Protein AF-A0A062WXY5-F1 (afdb_monomer_lite)

Sequence (127 aa):
MATTDPATLPSTSTWYLATTLPHPDLPTAAASAFPPAAHSEIDRLYGPHGWVEQDYKQITHELGWADVQVRSATAIARHPALVNCAFSLCWHDTPEHPPPHPAAARVRSRPAHCRPGRPASAGSAPA

pLDDT: mean 75.89, std 17.08, range [38.81, 94.62]

Secondary structure (DSSP, 8-state):
---S-GGGS-TTT------SSPPTTSGGGGG-SS----HHHHHHHHTTHHHHHHHHHHHHHHTTTTT----SHHHHHHHHHHHHHHHHHHHHT-PPPPP-PSP------PPP--PPPPPP--PPPP-

Structure (mmCIF, N/CA/C/O backbone):
data_AF-A0A062WXY5-F1
#
_entry.id   AF-A0A062WXY5-F1
#
loop_
_atom_site.group_PDB
_atom_site.id
_atom_site.type_symbol
_atom_site.label_atom_id
_atom_site.label_alt_id
_atom_site.label_comp_id
_atom_site.label_asym_id
_atom_site.label_entity_id
_atom_site.label_seq_id
_atom_site.pdbx_PDB_ins_code
_atom_site.Cartn_x
_atom_site.Cartn_y
_atom_site.Cartn_z
_atom_site.occupancy
_atom_site.B_iso_or_equiv
_atom_site.auth_seq_id
_atom_site.auth_comp_id
_atom_site.auth_asym_id
_atom_site.auth_atom_id
_atom_site.pdbx_PDB_model_num
ATOM 1 N N . MET A 1 1 ? -1.397 1.080 -16.253 1.00 70.81 1 MET A N 1
ATOM 2 C CA . MET A 1 1 ? -0.207 0.470 -16.871 1.00 70.81 1 MET A CA 1
ATOM 3 C C . MET A 1 1 ? 0.886 1.514 -16.836 1.00 70.81 1 MET A C 1
ATOM 5 O O . MET A 1 1 ? 0.626 2.623 -17.297 1.00 70.81 1 MET A O 1
ATOM 9 N N . ALA A 1 2 ? 2.038 1.203 -16.252 1.00 81.31 2 ALA A N 1
ATOM 10 C CA . ALA A 1 2 ? 3.197 2.085 -16.288 1.00 81.31 2 ALA A CA 1
ATOM 11 C C . ALA A 1 2 ? 3.994 1.900 -17.585 1.00 81.31 2 ALA A C 1
ATOM 13 O O . ALA A 1 2 ? 3.990 0.838 -18.207 1.00 81.31 2 ALA A O 1
ATOM 14 N N . THR A 1 3 ? 4.691 2.955 -17.993 1.00 82.81 3 THR A N 1
ATOM 15 C CA . THR A 1 3 ? 5.600 2.964 -19.143 1.00 82.81 3 THR A CA 1
ATOM 16 C C . THR A 1 3 ? 6.767 3.902 -18.853 1.00 82.81 3 THR A C 1
ATOM 18 O O . THR A 1 3 ? 6.609 4.881 -18.122 1.00 82.81 3 THR A O 1
ATOM 21 N N . THR A 1 4 ? 7.933 3.610 -19.427 1.00 82.44 4 THR A N 1
ATOM 22 C CA . THR A 1 4 ? 9.098 4.508 -19.439 1.00 82.44 4 THR A CA 1
ATOM 23 C C . THR A 1 4 ? 9.062 5.556 -20.535 1.00 82.44 4 THR A C 1
ATOM 25 O O . THR A 1 4 ? 9.884 6.466 -20.501 1.00 82.44 4 THR A O 1
ATOM 28 N N . ASP A 1 5 ? 8.144 5.442 -21.495 1.00 84.75 5 ASP A N 1
ATOM 29 C CA . ASP A 1 5 ? 7.940 6.447 -22.536 1.00 84.75 5 ASP A CA 1
ATOM 30 C C . ASP A 1 5 ? 6.722 7.323 -22.200 1.00 84.75 5 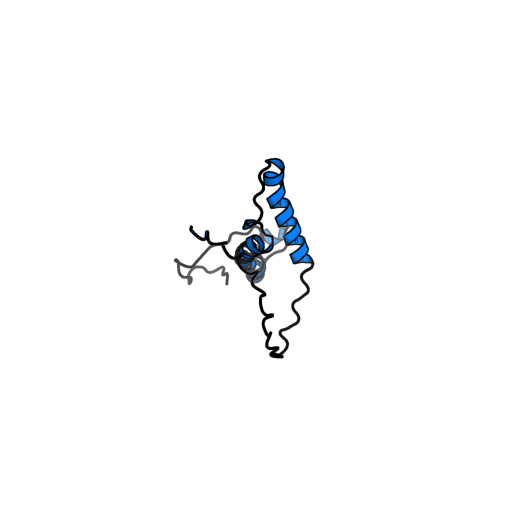ASP A C 1
ATOM 32 O O . ASP A 1 5 ? 5.584 6.938 -22.491 1.00 84.75 5 ASP A O 1
ATOM 36 N N . PRO A 1 6 ? 6.923 8.495 -21.569 1.00 81.38 6 PRO A N 1
ATOM 37 C CA . PRO A 1 6 ? 5.831 9.391 -21.218 1.00 81.38 6 PRO A CA 1
ATOM 38 C C . PRO A 1 6 ? 5.354 10.252 -22.397 1.00 81.38 6 PRO A C 1
ATOM 40 O O . PRO A 1 6 ? 4.343 10.936 -22.255 1.00 81.38 6 PRO A O 1
ATOM 43 N N . ALA A 1 7 ? 6.048 10.263 -23.546 1.00 88.81 7 ALA A N 1
ATOM 44 C CA . ALA A 1 7 ? 5.805 11.242 -24.612 1.00 88.81 7 ALA A CA 1
ATOM 45 C C . ALA A 1 7 ? 4.419 11.108 -25.265 1.00 88.81 7 ALA A C 1
ATOM 47 O O . ALA A 1 7 ? 3.904 12.062 -25.846 1.00 88.81 7 ALA A O 1
ATOM 48 N N . THR A 1 8 ? 3.812 9.928 -25.158 1.00 85.56 8 THR A N 1
ATOM 49 C CA . THR A 1 8 ? 2.509 9.604 -25.750 1.00 85.56 8 THR A CA 1
ATOM 50 C C . THR A 1 8 ? 1.351 9.674 -24.750 1.00 85.56 8 THR A C 1
ATOM 52 O O . THR A 1 8 ? 0.199 9.461 -25.135 1.00 85.56 8 THR A O 1
ATOM 55 N N . LEU A 1 9 ? 1.621 9.976 -23.474 1.00 88.81 9 LEU A N 1
ATOM 56 C CA . LEU A 1 9 ? 0.611 9.914 -22.421 1.00 88.81 9 LEU A CA 1
ATOM 57 C C . LEU A 1 9 ? -0.151 11.242 -22.231 1.00 88.81 9 LEU A C 1
ATOM 59 O O . LEU A 1 9 ? 0.435 12.322 -22.346 1.00 88.81 9 LEU A O 1
ATOM 63 N N . PRO A 1 10 ? -1.453 11.204 -21.879 1.00 91.19 10 PRO A N 1
ATOM 64 C CA . PRO A 1 10 ? -2.220 12.413 -21.588 1.00 91.19 10 PRO A CA 1
ATOM 65 C C . PRO A 1 10 ? -1.715 13.107 -20.319 1.00 91.19 10 PRO A C 1
ATOM 67 O O . PRO A 1 10 ? -1.687 12.510 -19.242 1.00 91.19 10 PRO A O 1
ATOM 70 N N . SER A 1 11 ? -1.385 14.395 -20.408 1.00 87.38 11 SER A N 1
ATOM 71 C CA . SER A 1 11 ? -0.807 15.152 -19.287 1.00 87.38 11 SER A CA 1
ATOM 72 C C . SER A 1 11 ? -1.699 15.211 -18.040 1.00 87.38 11 SER A C 1
ATOM 74 O O . SER A 1 11 ? -1.187 15.266 -16.927 1.00 87.38 11 SER A O 1
ATOM 76 N N . THR A 1 12 ? -3.024 15.167 -18.199 1.00 91.38 12 THR A N 1
ATOM 77 C CA . THR A 1 12 ? -4.000 15.295 -17.101 1.00 91.38 12 THR A CA 1
ATOM 78 C C . THR A 1 12 ? -4.279 13.997 -16.349 1.00 91.38 12 THR A C 1
ATOM 80 O O . THR A 1 12 ? -4.852 14.037 -15.262 1.00 91.38 12 THR A O 1
ATOM 83 N N . SER A 1 13 ? -3.889 12.847 -16.900 1.00 88.56 13 SER A N 1
ATOM 84 C CA . SER A 1 13 ? -4.099 11.530 -16.287 1.00 88.56 13 SER A CA 1
ATOM 85 C C . SER A 1 13 ? -2.799 10.747 -16.105 1.00 88.56 13 SER A C 1
ATOM 87 O O . SER A 1 13 ? -2.842 9.549 -15.835 1.00 88.56 13 SER A O 1
ATOM 89 N N . THR A 1 14 ? -1.649 11.407 -16.263 1.00 90.62 14 THR A N 1
ATOM 90 C CA . THR A 1 14 ? -0.325 10.797 -16.098 1.00 90.62 14 THR A CA 1
ATOM 91 C C . THR A 1 14 ? 0.244 11.132 -14.732 1.00 90.62 14 THR A C 1
ATOM 93 O O . THR A 1 14 ? 0.294 12.292 -14.332 1.00 90.62 14 THR A O 1
ATOM 96 N N . TRP A 1 15 ? 0.693 10.096 -14.032 1.00 87.81 15 TRP A N 1
ATOM 97 C CA . TRP A 1 15 ? 1.337 10.193 -12.731 1.00 87.81 15 TRP A CA 1
ATOM 98 C C . TRP A 1 15 ? 2.690 9.496 -12.831 1.00 87.81 15 TRP A C 1
ATOM 100 O O . TRP A 1 15 ? 2.807 8.456 -13.479 1.00 87.81 15 TRP A O 1
ATOM 110 N N . TYR A 1 16 ? 3.713 10.079 -12.212 1.00 89.88 16 TYR A N 1
ATOM 111 C CA . TYR A 1 16 ? 5.064 9.527 -12.218 1.00 89.88 16 TYR A CA 1
ATOM 112 C C . TYR A 1 16 ? 5.320 8.762 -10.924 1.00 89.88 16 TYR A C 1
ATOM 114 O O . TYR A 1 16 ? 4.961 9.224 -9.841 1.00 89.88 16 TYR A O 1
ATOM 122 N N . LEU A 1 17 ? 5.979 7.612 -11.040 1.00 89.56 17 LEU A N 1
ATOM 123 C CA . LEU A 1 17 ? 6.418 6.801 -9.912 1.00 89.56 17 LEU A CA 1
ATOM 124 C C . LEU A 1 17 ? 7.947 6.763 -9.891 1.00 89.56 17 LEU A C 1
ATOM 126 O O . LEU A 1 17 ? 8.576 6.435 -10.895 1.00 89.56 17 LEU A O 1
ATOM 130 N N . ALA A 1 18 ? 8.536 7.079 -8.741 1.00 90.94 18 ALA A N 1
ATOM 131 C CA . ALA A 1 18 ? 9.964 6.919 -8.496 1.00 90.94 18 ALA A CA 1
ATOM 132 C C . ALA A 1 18 ? 10.200 5.676 -7.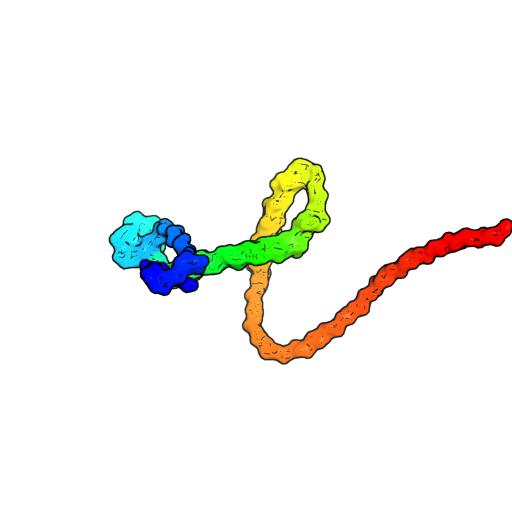630 1.00 90.94 18 ALA A C 1
ATOM 134 O O . ALA A 1 18 ? 9.450 5.421 -6.688 1.00 90.94 18 ALA A O 1
ATOM 135 N N . THR A 1 19 ? 11.247 4.912 -7.934 1.00 89.75 19 THR A N 1
ATOM 136 C CA . THR A 1 19 ? 11.607 3.694 -7.199 1.00 89.75 19 THR A CA 1
ATOM 137 C C . THR A 1 19 ? 13.117 3.607 -7.005 1.00 89.75 19 THR A C 1
ATOM 139 O O . THR A 1 19 ? 13.886 4.099 -7.829 1.00 89.75 19 THR A O 1
ATOM 142 N N . THR A 1 20 ? 13.542 2.989 -5.903 1.00 91.88 20 THR A N 1
ATOM 143 C CA . THR A 1 20 ? 14.948 2.653 -5.631 1.00 91.88 20 THR A CA 1
ATOM 144 C C . THR A 1 20 ? 15.348 1.297 -6.214 1.00 91.88 20 THR A C 1
ATOM 146 O O . THR A 1 20 ? 16.526 0.945 -6.177 1.00 91.88 20 THR A O 1
ATOM 149 N N . LEU A 1 21 ? 14.389 0.532 -6.748 1.00 92.50 21 LEU A N 1
ATOM 150 C CA . LEU A 1 21 ? 14.663 -0.737 -7.414 1.00 92.50 21 LEU A CA 1
ATOM 151 C C . LEU A 1 21 ? 15.391 -0.472 -8.739 1.00 92.50 21 LEU A C 1
ATOM 153 O O . LEU A 1 21 ? 14.937 0.368 -9.522 1.00 92.50 21 LEU A O 1
ATOM 157 N N . PRO A 1 22 ? 16.515 -1.154 -9.012 1.00 93.06 22 PRO A N 1
ATOM 158 C CA . PRO A 1 22 ? 17.274 -0.886 -10.219 1.00 93.06 22 PRO A CA 1
ATOM 159 C C . PRO A 1 22 ? 16.556 -1.458 -11.443 1.00 93.06 22 PRO A C 1
ATOM 161 O O . PRO A 1 22 ? 15.977 -2.544 -11.400 1.00 93.06 22 PRO A O 1
ATOM 164 N N . HIS A 1 23 ? 16.641 -0.745 -12.562 1.00 89.50 23 HIS A N 1
ATOM 165 C CA . HIS A 1 23 ? 16.169 -1.262 -13.841 1.00 89.50 23 HIS A CA 1
ATOM 166 C C . HIS A 1 23 ? 17.120 -2.371 -14.341 1.00 89.50 23 HIS A C 1
ATOM 168 O O . HIS A 1 23 ? 18.337 -2.189 -14.240 1.00 89.50 23 HIS A O 1
ATOM 174 N N . PRO A 1 24 ? 16.613 -3.491 -14.897 1.00 90.44 24 PRO A N 1
ATOM 175 C CA . PRO A 1 24 ? 17.432 -4.639 -15.314 1.00 90.44 24 PRO A CA 1
ATOM 176 C C . PRO A 1 24 ? 18.530 -4.288 -16.322 1.00 90.44 24 PRO A C 1
ATOM 178 O O . PRO A 1 24 ? 19.622 -4.842 -16.250 1.00 90.44 24 PRO A O 1
ATOM 181 N N . ASP A 1 25 ? 18.267 -3.326 -17.205 1.00 89.94 25 ASP A N 1
ATOM 182 C CA . ASP A 1 25 ? 19.213 -2.929 -18.256 1.00 89.94 25 ASP A CA 1
ATOM 183 C C . ASP A 1 25 ? 20.229 -1.861 -17.812 1.00 89.94 25 ASP A C 1
ATOM 185 O O . ASP A 1 25 ? 21.073 -1.441 -18.604 1.00 89.94 25 ASP A O 1
ATOM 189 N N . LEU A 1 26 ? 20.155 -1.377 -16.566 1.00 87.62 26 LEU A N 1
ATOM 190 C CA . LEU A 1 26 ? 21.058 -0.334 -16.081 1.00 87.62 26 LEU A CA 1
ATOM 191 C C . LEU A 1 26 ? 22.262 -0.922 -15.334 1.00 87.62 26 LEU A C 1
ATOM 193 O O . LEU A 1 26 ? 22.089 -1.795 -14.484 1.00 87.62 26 LEU A O 1
ATOM 197 N N . PRO A 1 27 ? 23.480 -0.375 -15.530 1.00 86.69 27 PRO A N 1
ATOM 198 C CA . PRO A 1 27 ? 24.680 -0.826 -14.816 1.00 86.69 27 PRO A CA 1
ATOM 199 C C . PRO A 1 27 ? 24.549 -0.778 -13.287 1.00 86.69 27 PRO A C 1
ATOM 201 O O . PRO A 1 27 ? 25.153 -1.581 -12.578 1.00 86.69 27 PRO A O 1
ATOM 204 N N . THR A 1 28 ? 23.727 0.141 -12.772 1.00 83.69 28 THR A N 1
ATOM 205 C CA . THR A 1 28 ? 23.433 0.298 -11.341 1.00 83.69 28 THR A CA 1
ATOM 206 C C . THR A 1 28 ? 22.820 -0.961 -10.717 1.00 83.69 28 THR A C 1
ATOM 208 O O . THR A 1 28 ? 22.960 -1.161 -9.513 1.00 83.69 28 THR A O 1
ATOM 211 N N . ALA A 1 29 ? 22.209 -1.846 -11.514 1.00 88.38 29 ALA A N 1
ATOM 212 C CA . ALA A 1 29 ? 21.686 -3.130 -11.055 1.00 88.38 29 ALA A CA 1
ATOM 213 C C . ALA A 1 29 ? 22.747 -3.994 -10.359 1.00 88.38 29 ALA A C 1
ATOM 215 O O . ALA A 1 29 ? 22.465 -4.577 -9.316 1.00 88.38 29 ALA A O 1
ATOM 216 N N . ALA A 1 30 ? 23.978 -4.021 -10.878 1.00 85.38 30 ALA A N 1
ATOM 217 C CA . ALA A 1 30 ? 25.062 -4.826 -10.315 1.00 85.38 30 ALA A CA 1
ATOM 218 C C . ALA A 1 30 ? 25.570 -4.312 -8.954 1.00 85.38 30 ALA A C 1
ATOM 220 O O . ALA A 1 30 ? 26.189 -5.063 -8.206 1.00 85.38 30 ALA A O 1
ATOM 221 N N . ALA A 1 31 ? 25.319 -3.039 -8.635 1.00 88.44 31 ALA A N 1
ATOM 222 C CA . ALA A 1 31 ? 25.738 -2.401 -7.386 1.00 88.44 31 ALA A CA 1
ATOM 223 C C . ALA A 1 31 ? 24.609 -2.312 -6.340 1.00 88.44 31 ALA A C 1
ATOM 225 O O . ALA A 1 31 ? 24.823 -1.804 -5.240 1.00 88.44 31 ALA A O 1
ATOM 226 N N . SER A 1 32 ? 23.400 -2.763 -6.680 1.00 89.50 32 SER A N 1
ATOM 227 C CA . SER A 1 32 ? 22.216 -2.654 -5.830 1.00 89.50 32 SER A CA 1
ATOM 228 C C . SER A 1 32 ? 22.124 -3.794 -4.815 1.00 89.50 32 SER A C 1
ATOM 230 O O . SER A 1 32 ? 22.408 -4.947 -5.127 1.00 89.50 32 SER A O 1
ATOM 232 N N . ALA A 1 33 ? 21.636 -3.484 -3.610 1.00 91.94 33 ALA A N 1
ATOM 233 C CA . ALA A 1 33 ? 21.252 -4.488 -2.614 1.00 91.94 33 ALA A CA 1
ATOM 234 C C . ALA A 1 33 ? 19.897 -5.161 -2.921 1.00 91.94 33 ALA A C 1
ATOM 236 O O . ALA A 1 33 ? 19.564 -6.182 -2.324 1.00 91.94 33 ALA A O 1
ATOM 237 N N . PHE A 1 34 ? 19.108 -4.582 -3.832 1.00 90.50 34 PHE A N 1
ATOM 238 C CA . PHE A 1 34 ? 17.796 -5.080 -4.242 1.00 90.50 34 PHE A CA 1
ATOM 239 C C . PHE A 1 34 ? 17.840 -5.719 -5.632 1.00 90.50 34 PHE A C 1
ATOM 241 O O . PHE A 1 34 ? 18.582 -5.225 -6.492 1.00 90.50 34 PHE A O 1
ATOM 248 N N . PRO A 1 35 ? 17.021 -6.761 -5.878 1.00 91.38 35 PRO A N 1
ATOM 249 C CA . PRO A 1 35 ? 16.923 -7.382 -7.191 1.00 91.38 35 PRO A CA 1
ATOM 250 C C . PRO A 1 35 ? 16.418 -6.378 -8.243 1.00 91.38 35 PRO A C 1
ATOM 252 O O . PRO A 1 35 ? 15.610 -5.503 -7.912 1.00 91.38 35 PRO A O 1
ATOM 255 N N . PRO A 1 36 ? 16.855 -6.500 -9.510 1.00 93.50 36 PRO A N 1
ATOM 256 C CA . PRO A 1 36 ? 16.335 -5.665 -10.583 1.00 93.50 36 PRO A CA 1
ATOM 257 C C . PRO A 1 36 ? 14.849 -5.880 -10.832 1.00 93.50 36 PRO A C 1
ATOM 259 O O . PRO A 1 36 ? 14.360 -7.008 -10.788 1.00 93.50 36 PRO A O 1
ATOM 262 N N . ALA A 1 37 ? 14.144 -4.792 -11.133 1.00 93.31 37 ALA A N 1
ATOM 263 C CA . ALA A 1 37 ? 12.709 -4.794 -11.368 1.00 93.31 37 ALA A CA 1
ATOM 264 C C . ALA A 1 37 ? 12.390 -4.192 -12.739 1.00 93.31 37 ALA A C 1
ATOM 266 O O . ALA A 1 37 ? 12.672 -3.025 -13.013 1.00 93.31 37 ALA A O 1
ATOM 267 N N . ALA A 1 38 ? 11.792 -5.005 -13.610 1.00 90.88 38 ALA A N 1
ATOM 268 C CA . ALA A 1 38 ? 11.212 -4.526 -14.858 1.00 90.88 38 ALA A CA 1
ATOM 269 C C . ALA A 1 38 ? 9.905 -3.759 -14.588 1.00 90.88 38 ALA A C 1
ATOM 271 O O . ALA A 1 38 ? 9.293 -3.905 -13.530 1.00 90.88 38 ALA A O 1
ATOM 272 N N . HIS A 1 39 ? 9.424 -3.001 -15.575 1.00 87.94 39 HIS A N 1
ATOM 273 C CA . HIS A 1 39 ? 8.170 -2.241 -15.478 1.00 87.94 39 HIS A CA 1
ATOM 274 C C . HIS A 1 39 ? 6.973 -3.073 -15.016 1.00 87.94 39 HIS A C 1
ATOM 276 O O . HIS A 1 39 ? 6.202 -2.610 -14.184 1.00 87.94 39 HIS A O 1
ATOM 282 N N . SER A 1 40 ? 6.837 -4.308 -15.506 1.00 90.81 40 SER A N 1
ATOM 283 C CA . SER A 1 40 ? 5.757 -5.212 -15.097 1.00 90.81 40 SER A CA 1
ATOM 284 C C . SER A 1 40 ? 5.812 -5.574 -13.612 1.00 90.81 40 SER A C 1
ATOM 286 O O . SER A 1 40 ? 4.769 -5.725 -12.982 1.00 90.81 40 SER A O 1
ATOM 288 N N . GLU A 1 41 ? 7.012 -5.691 -13.042 1.00 92.38 41 GLU A N 1
ATOM 289 C CA . GLU A 1 41 ? 7.186 -5.958 -11.615 1.00 92.38 41 GLU A CA 1
ATOM 290 C C . GLU A 1 41 ? 6.884 -4.705 -10.790 1.00 92.38 41 GLU A C 1
ATOM 292 O O . GLU A 1 41 ? 6.202 -4.790 -9.775 1.00 92.38 41 GLU A O 1
ATOM 297 N N . ILE A 1 42 ? 7.291 -3.522 -11.258 1.00 92.12 42 ILE A N 1
ATOM 298 C CA . ILE A 1 42 ? 6.902 -2.255 -10.624 1.00 92.12 42 ILE A CA 1
ATOM 299 C C . ILE A 1 42 ? 5.376 -2.076 -10.641 1.00 92.12 42 ILE A C 1
ATOM 301 O O . ILE A 1 42 ? 4.795 -1.731 -9.613 1.00 92.12 42 ILE A O 1
ATOM 305 N N . ASP A 1 43 ? 4.716 -2.378 -11.763 1.00 90.56 43 ASP A N 1
ATOM 306 C CA . ASP A 1 43 ? 3.253 -2.361 -11.886 1.00 90.56 43 ASP A CA 1
ATOM 307 C C . ASP A 1 43 ? 2.590 -3.348 -10.921 1.00 90.56 43 ASP A C 1
ATOM 309 O O . ASP A 1 43 ? 1.591 -3.017 -10.281 1.00 90.56 43 ASP A O 1
ATOM 313 N N . ARG A 1 44 ? 3.155 -4.549 -10.769 1.00 91.62 44 ARG A N 1
ATOM 314 C CA . ARG A 1 44 ? 2.667 -5.550 -9.816 1.00 91.62 44 ARG A CA 1
ATOM 315 C C . ARG A 1 44 ? 2.816 -5.085 -8.366 1.00 91.62 44 ARG A C 1
ATOM 317 O O . ARG A 1 44 ? 1.909 -5.312 -7.571 1.00 91.62 44 ARG A O 1
ATOM 324 N N . LEU A 1 45 ? 3.944 -4.467 -8.021 1.00 91.88 45 LEU A N 1
ATOM 325 C CA . LEU A 1 45 ? 4.241 -4.019 -6.659 1.00 91.88 45 LEU A CA 1
ATOM 326 C C . LEU A 1 45 ? 3.432 -2.779 -6.267 1.00 91.88 45 LEU A C 1
ATOM 328 O O . LEU A 1 45 ? 2.945 -2.697 -5.142 1.00 91.88 45 LEU A O 1
ATOM 332 N N . TYR A 1 46 ? 3.278 -1.817 -7.179 1.00 90.88 46 TYR A N 1
ATOM 333 C CA . TYR A 1 46 ? 2.585 -0.558 -6.902 1.00 90.88 46 TYR A CA 1
ATOM 334 C C . TYR A 1 46 ? 1.079 -0.616 -7.186 1.00 90.88 46 TYR A C 1
ATOM 336 O O . TYR A 1 46 ? 0.303 0.085 -6.538 1.00 90.88 46 TYR A O 1
ATOM 344 N N . GLY A 1 47 ? 0.636 -1.465 -8.116 1.00 87.94 47 GLY A N 1
ATOM 345 C CA . GLY A 1 47 ? -0.772 -1.603 -8.507 1.00 87.94 47 GLY A CA 1
ATOM 346 C C . GLY A 1 47 ? -1.758 -1.789 -7.342 1.00 87.94 47 GLY A C 1
ATOM 347 O O . GLY A 1 47 ? -2.825 -1.171 -7.363 1.00 87.94 47 GLY A O 1
ATOM 348 N N . PRO A 1 48 ? -1.423 -2.560 -6.290 1.00 88.62 48 PRO A N 1
ATOM 349 C CA . PRO A 1 48 ? -2.271 -2.706 -5.110 1.00 88.62 48 PRO A CA 1
ATOM 350 C C . PRO A 1 48 ? -2.474 -1.434 -4.272 1.00 88.62 48 PRO A C 1
ATOM 352 O O . PRO A 1 48 ? -3.349 -1.431 -3.414 1.00 88.62 48 PRO A O 1
ATOM 355 N N . HIS A 1 49 ? -1.730 -0.344 -4.492 1.00 85.12 49 HIS A N 1
ATOM 356 C CA . HIS A 1 49 ? -1.806 0.862 -3.653 1.00 85.12 49 HIS A CA 1
ATOM 357 C C . HIS A 1 49 ? -3.232 1.429 -3.527 1.00 85.12 49 HIS A C 1
ATOM 359 O O . HIS A 1 49 ? -3.647 1.826 -2.441 1.00 85.12 49 HIS A O 1
ATOM 365 N N . GLY A 1 50 ? -4.014 1.423 -4.613 1.00 82.94 50 GLY A N 1
ATOM 366 C CA . GLY A 1 50 ? -5.415 1.862 -4.567 1.00 82.94 50 GLY A CA 1
ATOM 367 C C . GLY A 1 50 ? -6.331 0.913 -3.783 1.00 82.94 50 GLY A C 1
ATOM 368 O O . GLY A 1 50 ? -7.291 1.358 -3.157 1.00 82.94 50 GLY A O 1
ATOM 369 N N . TRP A 1 51 ? -6.016 -0.385 -3.775 1.00 84.12 51 TRP A N 1
ATOM 370 C CA . TRP A 1 51 ? -6.767 -1.385 -3.016 1.00 84.12 51 TRP A CA 1
ATOM 371 C C . TRP A 1 51 ? -6.554 -1.231 -1.515 1.00 84.12 51 TRP A C 1
ATOM 373 O O . TRP A 1 51 ? -7.520 -1.328 -0.774 1.00 84.12 51 TRP A O 1
ATOM 383 N N . VAL A 1 52 ? -5.352 -0.849 -1.072 1.00 81.81 52 VAL A N 1
ATOM 384 C CA . VAL A 1 52 ? -5.084 -0.559 0.349 1.00 81.81 52 VAL A CA 1
ATOM 385 C C . VAL A 1 52 ? -6.028 0.519 0.894 1.00 81.81 52 VAL A C 1
ATOM 387 O O . VAL A 1 52 ? -6.538 0.400 2.008 1.00 81.81 52 VAL A O 1
ATOM 390 N N . GLU A 1 53 ? -6.305 1.565 0.111 1.00 82.06 53 GLU A N 1
ATOM 391 C CA . GLU A 1 53 ? -7.250 2.6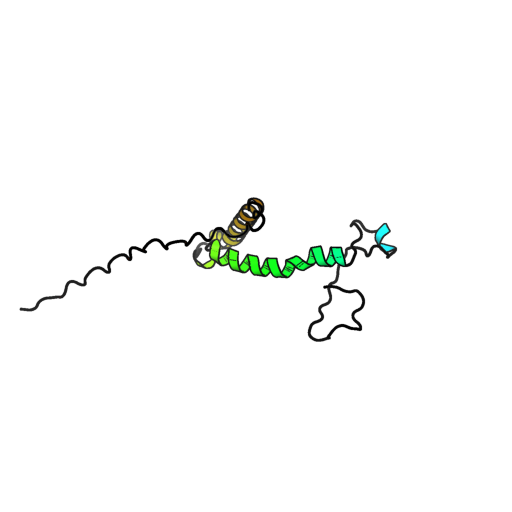12 0.514 1.00 82.06 53 GLU A CA 1
ATOM 392 C C . GLU A 1 53 ? -8.696 2.095 0.565 1.00 82.06 53 GLU A C 1
ATOM 394 O O . GLU A 1 53 ? -9.467 2.457 1.459 1.00 82.06 53 GLU A O 1
ATOM 399 N N . GLN A 1 54 ? -9.074 1.250 -0.394 1.00 82.00 54 GLN A N 1
ATOM 400 C CA . GLN A 1 54 ? -10.403 0.652 -0.446 1.00 82.00 54 GLN A CA 1
ATOM 401 C C . GLN A 1 54 ? -10.634 -0.308 0.726 1.00 82.00 54 GLN A C 1
ATOM 403 O O . GLN A 1 54 ? -11.674 -0.229 1.385 1.00 82.00 54 GLN A O 1
ATOM 408 N N . ASP A 1 55 ? -9.651 -1.151 1.021 1.00 77.88 55 ASP A N 1
ATOM 409 C CA . ASP A 1 55 ? -9.681 -2.090 2.133 1.00 77.88 55 ASP A CA 1
ATOM 410 C C . ASP A 1 55 ? -9.797 -1.315 3.447 1.00 77.88 55 ASP A C 1
ATOM 412 O O . ASP A 1 55 ? -10.692 -1.592 4.246 1.00 77.88 55 ASP A O 1
ATOM 416 N N . TYR A 1 56 ? -8.997 -0.252 3.633 1.00 75.88 56 TYR A N 1
ATOM 417 C CA . TYR A 1 56 ? -9.067 0.606 4.822 1.00 75.88 56 TYR A CA 1
ATOM 418 C C . TYR A 1 56 ? -10.488 1.107 5.104 1.00 75.88 56 TYR A C 1
ATOM 420 O O . TYR A 1 56 ? -10.928 1.059 6.255 1.00 75.88 56 TYR A O 1
ATOM 428 N N . LYS A 1 57 ? -11.224 1.537 4.069 1.00 78.44 57 LYS A N 1
ATOM 429 C CA . LYS A 1 57 ? -12.616 2.009 4.188 1.00 78.44 57 LYS A CA 1
ATOM 430 C C . LYS A 1 57 ? -13.572 0.902 4.626 1.00 78.44 57 LYS A C 1
ATOM 432 O O . LYS A 1 57 ? -14.448 1.148 5.449 1.00 78.44 57 LYS A O 1
ATOM 437 N N . GLN A 1 58 ? -13.427 -0.309 4.095 1.00 76.44 58 GLN A N 1
ATOM 438 C CA . GLN A 1 58 ? -14.281 -1.432 4.496 1.00 76.44 58 GLN A CA 1
ATOM 439 C C . GLN A 1 58 ? -14.000 -1.849 5.942 1.00 76.44 58 GLN A C 1
ATOM 441 O O . GLN A 1 58 ? -14.919 -1.946 6.753 1.00 76.44 58 GLN A O 1
ATOM 446 N N . ILE A 1 59 ? -12.723 -1.978 6.297 1.00 72.81 59 ILE A N 1
ATOM 447 C CA . ILE A 1 59 ? -12.266 -2.396 7.626 1.00 72.81 59 ILE A CA 1
ATOM 448 C C . ILE A 1 59 ? -12.699 -1.411 8.709 1.00 72.81 59 ILE A C 1
ATOM 450 O O . ILE A 1 59 ? -13.090 -1.825 9.800 1.00 72.81 59 ILE A O 1
ATOM 454 N N . THR A 1 60 ? -12.645 -0.103 8.432 1.00 70.75 60 THR A N 1
ATOM 455 C CA . THR A 1 60 ? -13.076 0.912 9.409 1.00 70.75 60 THR A CA 1
ATOM 456 C C . THR A 1 60 ? -14.540 0.732 9.804 1.00 70.75 60 THR A C 1
ATOM 458 O O . THR A 1 60 ? -14.889 0.954 10.966 1.00 70.75 60 THR A O 1
ATOM 461 N N . HIS A 1 61 ? -15.388 0.300 8.871 1.00 73.94 61 HIS A N 1
ATOM 462 C CA . HIS A 1 61 ? -16.785 -0.004 9.154 1.00 73.94 61 HIS A CA 1
ATOM 463 C C . HIS A 1 61 ? -16.969 -1.392 9.784 1.00 73.94 61 HIS A C 1
ATOM 465 O O . HIS A 1 61 ? -17.715 -1.519 10.748 1.00 73.94 61 HIS A O 1
ATOM 471 N N . GLU A 1 62 ? -16.281 -2.424 9.295 1.00 75.81 62 GLU A N 1
ATOM 472 C CA . GLU A 1 62 ? -16.489 -3.807 9.754 1.00 75.81 62 GLU A CA 1
ATOM 473 C C . GLU A 1 62 ? -15.894 -4.105 11.137 1.00 75.81 62 GLU A C 1
ATOM 475 O O . GLU A 1 62 ? -16.487 -4.857 11.910 1.00 75.81 62 GLU A O 1
ATOM 480 N N . LEU A 1 63 ? -14.762 -3.490 11.494 1.00 71.06 63 LEU A N 1
ATOM 481 C CA . LEU A 1 63 ? -14.150 -3.642 12.821 1.00 71.06 63 LEU A CA 1
ATOM 482 C C . LEU A 1 63 ? -14.770 -2.718 13.879 1.00 71.06 63 LEU A C 1
ATOM 484 O O . LEU A 1 63 ? -14.268 -2.640 15.001 1.00 71.06 63 LEU A O 1
ATOM 488 N N . GLY A 1 64 ? -15.848 -2.004 13.539 1.00 69.44 64 GLY A N 1
ATOM 489 C CA . GLY A 1 64 ? -16.550 -1.124 14.466 1.00 69.44 64 GLY A CA 1
ATOM 490 C C . GLY A 1 64 ? -15.710 0.068 14.926 1.00 69.44 64 GLY A C 1
ATOM 491 O O . GLY A 1 64 ? -15.995 0.634 15.980 1.00 69.44 64 GLY A O 1
ATOM 492 N N . TRP A 1 65 ? -14.688 0.479 14.155 1.00 73.94 65 TRP A N 1
ATOM 493 C CA . TRP A 1 65 ? -13.882 1.668 14.474 1.00 73.94 65 TRP A CA 1
ATOM 494 C C . TRP A 1 65 ? -14.800 2.886 14.632 1.00 73.94 65 TRP A C 1
ATOM 496 O O . TRP A 1 65 ? -14.684 3.636 15.599 1.00 73.94 65 TRP A O 1
ATOM 506 N N . ALA A 1 66 ? -15.758 3.055 13.720 1.00 73.38 66 ALA A N 1
ATOM 507 C CA . ALA A 1 66 ? -16.743 4.133 13.792 1.00 73.38 66 ALA A CA 1
ATOM 508 C C . ALA A 1 66 ? -17.785 3.951 14.919 1.00 73.38 66 ALA A C 1
ATOM 510 O O . ALA A 1 66 ? -18.349 4.941 15.390 1.00 73.38 66 ALA A O 1
ATOM 511 N N . ASP A 1 67 ? -18.020 2.715 15.367 1.00 74.50 67 ASP A N 1
ATOM 512 C CA . ASP A 1 67 ? -19.084 2.365 16.315 1.00 74.50 67 ASP A CA 1
ATOM 513 C C . ASP A 1 67 ? -18.616 2.392 17.781 1.00 74.50 67 ASP A C 1
ATOM 515 O O . ASP A 1 67 ? -19.418 2.607 18.694 1.00 74.50 67 ASP A O 1
ATOM 519 N N . VAL A 1 68 ? -17.312 2.219 18.033 1.00 72.06 68 VAL A N 1
ATOM 520 C CA . VAL A 1 68 ? -16.724 2.203 19.379 1.00 72.06 68 VAL A CA 1
ATOM 521 C C . VAL A 1 68 ? -16.056 3.539 19.696 1.00 72.06 68 VAL A C 1
ATOM 523 O O . VAL A 1 68 ? -14.924 3.824 19.309 1.00 72.06 68 VAL A O 1
ATOM 526 N N . GLN A 1 69 ? -16.727 4.364 20.499 1.00 80.38 69 GLN A N 1
ATOM 527 C CA . GLN A 1 69 ? -16.134 5.608 20.992 1.00 80.38 69 GLN A CA 1
ATOM 528 C C . GLN A 1 69 ? -15.285 5.374 22.246 1.00 80.38 69 GLN A C 1
ATOM 530 O O . GLN A 1 69 ? -15.780 5.398 23.374 1.00 80.38 69 GLN A O 1
ATOM 535 N N . VAL A 1 70 ? -13.977 5.203 22.057 1.00 84.25 70 VAL A N 1
ATOM 536 C CA . VAL A 1 70 ? -13.002 5.170 23.156 1.00 84.25 70 VAL A CA 1
ATOM 537 C C . VAL A 1 70 ? -12.860 6.549 23.814 1.00 84.25 70 VAL A C 1
ATOM 539 O O . VAL A 1 70 ? -12.712 7.565 23.140 1.00 84.25 70 VAL A O 1
ATOM 542 N N . ARG A 1 71 ? -12.919 6.604 25.153 1.00 87.50 71 ARG A N 1
ATOM 543 C CA . ARG A 1 71 ? -12.899 7.871 25.919 1.00 87.50 71 ARG A CA 1
ATOM 544 C C . ARG A 1 71 ? -11.667 8.073 26.797 1.00 87.50 71 ARG A C 1
ATOM 546 O O . ARG A 1 71 ? -11.378 9.205 27.168 1.00 87.50 71 ARG A O 1
ATOM 553 N N . SER A 1 72 ? -10.935 7.012 27.132 1.00 93.06 72 SER A N 1
ATOM 554 C CA . SER A 1 72 ? -9.697 7.141 27.907 1.00 93.06 72 SER A CA 1
ATOM 555 C C . SER A 1 72 ? -8.506 7.413 26.988 1.00 93.06 72 SER A C 1
ATOM 557 O O . SER A 1 72 ? -8.424 6.855 25.894 1.00 93.06 72 SER A O 1
ATOM 559 N N . ALA A 1 73 ? -7.550 8.226 27.446 1.00 93.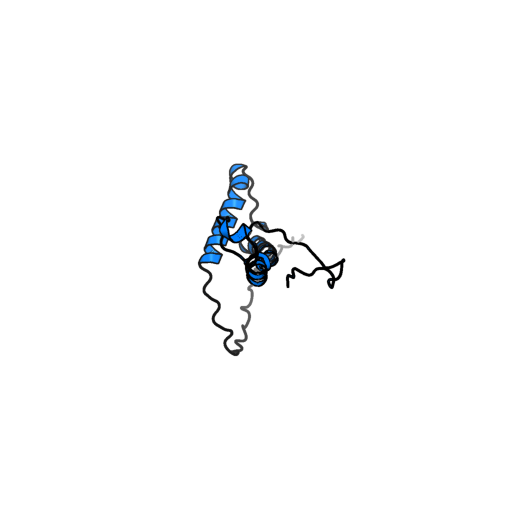19 73 ALA A N 1
ATOM 560 C CA . ALA A 1 73 ? -6.337 8.536 26.682 1.00 93.19 73 ALA A CA 1
ATOM 561 C C . ALA A 1 73 ? -5.563 7.265 26.287 1.00 93.19 73 ALA A C 1
ATOM 563 O O . ALA A 1 73 ? -5.137 7.115 25.143 1.00 93.19 73 ALA A O 1
ATOM 564 N N . THR A 1 74 ? -5.464 6.302 27.208 1.00 94.62 74 THR A N 1
ATOM 565 C CA . THR A 1 74 ? -4.836 5.001 26.950 1.00 94.62 74 THR A CA 1
ATOM 566 C C . THR A 1 74 ? -5.571 4.205 25.873 1.00 94.62 74 THR A C 1
ATOM 568 O O . THR A 1 74 ? -4.925 3.597 25.024 1.00 94.62 74 THR A O 1
ATOM 571 N N . ALA A 1 75 ? -6.908 4.192 25.886 1.00 89.88 75 ALA A N 1
ATOM 572 C CA . ALA A 1 75 ? -7.680 3.485 24.869 1.00 89.88 75 ALA A CA 1
ATOM 573 C C . ALA A 1 75 ? -7.557 4.168 23.502 1.00 89.88 75 ALA A C 1
ATOM 575 O O . ALA A 1 75 ? -7.342 3.476 22.515 1.00 89.88 75 ALA A O 1
ATOM 576 N N . ILE A 1 76 ? -7.592 5.504 23.449 1.00 88.19 76 ILE A N 1
ATOM 577 C CA . ILE A 1 76 ? -7.386 6.281 22.216 1.00 88.19 76 ILE A CA 1
ATOM 578 C C . ILE A 1 76 ? -6.023 5.964 21.590 1.00 88.19 76 ILE A C 1
ATOM 580 O O . ILE A 1 76 ? -5.948 5.710 20.392 1.00 88.19 76 ILE A O 1
ATOM 584 N N . ALA A 1 77 ? -4.958 5.907 22.393 1.00 90.94 77 ALA A N 1
ATOM 585 C CA . ALA A 1 77 ? -3.617 5.604 21.894 1.00 90.94 77 ALA A CA 1
ATOM 586 C C . ALA A 1 77 ? -3.462 4.152 21.398 1.00 90.94 77 ALA A C 1
ATOM 588 O O . ALA A 1 77 ? -2.683 3.894 20.485 1.00 90.94 77 ALA A O 1
ATOM 589 N N . ARG A 1 78 ? -4.184 3.192 21.994 1.00 91.50 78 ARG A N 1
ATOM 590 C CA . ARG A 1 78 ? -4.067 1.757 21.664 1.00 91.50 78 ARG A CA 1
ATOM 591 C C . ARG A 1 78 ? -5.005 1.299 20.553 1.00 91.50 78 ARG A C 1
ATOM 593 O O . ARG A 1 78 ? -4.678 0.351 19.845 1.00 91.50 78 ARG A O 1
ATOM 600 N N . HIS A 1 79 ? -6.163 1.938 20.421 1.00 85.31 79 HIS A N 1
ATOM 601 C CA . HIS A 1 79 ? -7.231 1.503 19.526 1.00 85.31 79 HIS A CA 1
ATOM 602 C C . HIS A 1 79 ? -6.774 1.336 18.062 1.00 85.31 79 HIS A C 1
ATOM 604 O O . HIS A 1 79 ? -7.032 0.269 17.508 1.00 85.31 79 HIS A O 1
ATOM 610 N N . PRO A 1 80 ? -6.022 2.274 17.442 1.00 83.19 80 PRO A N 1
ATOM 611 C CA . PRO A 1 80 ? -5.561 2.102 16.061 1.00 83.19 80 PRO A CA 1
ATOM 612 C C . PRO A 1 80 ? -4.653 0.879 15.870 1.00 83.19 80 PRO A C 1
ATOM 614 O O . PRO A 1 80 ? -4.759 0.180 14.867 1.00 83.19 80 PRO A O 1
ATOM 617 N N . ALA A 1 81 ? -3.784 0.587 16.845 1.00 89.25 81 ALA A N 1
ATOM 618 C CA . ALA A 1 81 ? -2.885 -0.562 16.778 1.00 89.25 81 ALA A CA 1
ATOM 619 C C . ALA A 1 81 ? -3.653 -1.889 16.872 1.00 89.25 81 ALA A C 1
ATOM 621 O O . ALA A 1 81 ? -3.398 -2.796 16.089 1.00 89.25 81 ALA A O 1
ATOM 622 N N . LEU A 1 82 ? -4.625 -1.988 17.787 1.00 88.06 82 LEU A N 1
ATOM 623 C CA . LEU A 1 82 ? -5.451 -3.192 17.940 1.00 88.06 82 LEU A CA 1
ATOM 624 C C . LEU A 1 82 ? -6.299 -3.470 16.697 1.00 88.06 82 LEU A C 1
ATOM 626 O O . LEU A 1 82 ? -6.373 -4.616 16.262 1.00 88.06 82 LEU A O 1
ATOM 630 N N . VAL A 1 83 ? -6.892 -2.429 16.109 1.00 82.88 83 VAL A N 1
ATOM 631 C CA . VAL A 1 83 ? -7.677 -2.546 14.874 1.00 82.88 83 VAL A CA 1
ATOM 632 C C . VAL A 1 83 ? -6.797 -2.990 13.704 1.00 82.88 83 VAL A C 1
ATOM 634 O O . VAL A 1 83 ? -7.159 -3.932 13.005 1.00 82.88 83 VAL A O 1
ATOM 637 N N . ASN A 1 84 ? -5.611 -2.395 13.531 1.00 83.38 84 ASN A N 1
ATOM 638 C CA . ASN A 1 84 ? -4.674 -2.819 12.487 1.00 83.38 84 ASN A CA 1
ATOM 639 C C . ASN A 1 84 ? -4.191 -4.263 12.690 1.00 83.38 84 ASN A C 1
ATOM 641 O O . ASN A 1 84 ? -4.114 -5.015 11.724 1.00 83.38 84 ASN A O 1
ATOM 645 N N . CYS A 1 85 ? -3.906 -4.680 13.929 1.00 87.81 85 CYS A N 1
ATOM 646 C CA . CYS A 1 85 ? -3.543 -6.068 14.219 1.00 87.81 85 CYS A CA 1
ATOM 647 C C . CYS A 1 85 ? -4.685 -7.038 13.896 1.00 87.81 85 CYS A C 1
ATOM 649 O O . CYS A 1 85 ? -4.446 -8.053 13.248 1.00 87.81 85 CYS A O 1
ATOM 651 N N . ALA A 1 86 ? -5.914 -6.729 14.322 1.00 85.56 86 ALA A N 1
ATOM 652 C CA . ALA A 1 86 ? -7.083 -7.547 14.010 1.00 85.56 86 ALA A CA 1
ATOM 653 C C . ALA A 1 86 ? -7.280 -7.667 12.493 1.00 85.56 86 ALA A C 1
ATOM 655 O O . ALA A 1 86 ? -7.473 -8.770 11.993 1.00 85.56 86 ALA A O 1
ATOM 656 N N . PHE A 1 87 ? -7.131 -6.562 11.758 1.00 79.75 87 PHE A N 1
ATOM 657 C CA . PHE A 1 87 ? -7.175 -6.573 10.302 1.00 79.75 87 PHE A CA 1
ATOM 658 C C . PHE A 1 87 ? -6.101 -7.473 9.682 1.00 79.75 87 PHE A C 1
ATOM 660 O O . PHE A 1 87 ? -6.440 -8.357 8.902 1.00 79.75 87 PHE A O 1
ATOM 667 N N . SER A 1 88 ? -4.824 -7.289 10.035 1.00 83.31 88 SER A N 1
ATOM 668 C CA . SER A 1 88 ? -3.735 -8.104 9.484 1.00 83.31 88 SER A CA 1
ATOM 669 C C . SER A 1 88 ? -3.939 -9.598 9.741 1.00 83.31 88 SER A C 1
ATOM 671 O O . SER A 1 88 ? -3.629 -10.406 8.870 1.00 83.31 88 SER A O 1
ATOM 673 N N . LEU A 1 89 ? -4.476 -9.963 10.909 1.00 85.06 89 LEU A N 1
ATOM 674 C CA . LEU A 1 89 ? -4.799 -11.350 11.248 1.00 85.06 89 LEU A CA 1
ATOM 675 C C . LEU A 1 89 ? -5.960 -11.883 10.402 1.00 85.06 89 LEU A C 1
ATOM 677 O O . LEU A 1 89 ? -5.828 -12.934 9.784 1.00 85.06 89 LEU A O 1
ATOM 681 N N . CYS A 1 90 ? -7.068 -11.141 10.307 1.00 78.94 90 CYS A N 1
ATOM 682 C CA . CYS A 1 90 ? -8.197 -11.525 9.458 1.00 78.94 90 CYS A CA 1
ATOM 683 C C . CYS A 1 90 ? -7.788 -11.657 7.985 1.00 78.94 90 CYS A C 1
ATOM 685 O O . CYS A 1 90 ? -8.235 -12.578 7.307 1.00 78.94 90 CYS A O 1
ATOM 687 N N . TRP A 1 91 ? -6.919 -10.769 7.500 1.00 78.25 91 TRP A N 1
ATOM 688 C CA . TRP A 1 91 ? -6.387 -10.819 6.142 1.00 78.25 91 TRP A CA 1
ATOM 689 C C . TRP A 1 91 ? -5.493 -12.042 5.915 1.00 78.25 91 TRP A C 1
ATOM 691 O O . TRP A 1 91 ? -5.658 -12.740 4.920 1.00 78.25 91 TRP A O 1
ATOM 701 N N . HIS A 1 92 ? -4.577 -12.332 6.845 1.00 82.44 92 HIS A N 1
ATOM 702 C CA . HIS A 1 92 ? -3.717 -13.518 6.780 1.00 82.44 92 HIS A CA 1
ATOM 703 C C . HIS A 1 92 ? -4.537 -14.815 6.732 1.00 82.44 92 HIS A C 1
ATOM 705 O O . HIS A 1 92 ? -4.223 -15.722 5.965 1.00 82.44 92 HIS A O 1
ATOM 711 N N . ASP A 1 93 ? -5.599 -14.886 7.533 1.00 80.44 93 ASP A N 1
ATOM 712 C CA . ASP A 1 93 ? -6.434 -16.080 7.662 1.00 80.44 93 ASP A CA 1
ATOM 713 C C . ASP A 1 93 ? -7.591 -16.121 6.653 1.00 80.44 93 ASP A C 1
ATOM 715 O O . ASP A 1 93 ? -8.431 -17.023 6.711 1.00 80.44 93 ASP A O 1
ATOM 719 N N . THR A 1 94 ? -7.663 -15.161 5.720 1.00 69.88 94 THR A N 1
ATOM 720 C CA . THR A 1 94 ? -8.703 -15.151 4.690 1.00 69.88 94 THR A CA 1
ATOM 721 C C . THR A 1 94 ? -8.515 -16.380 3.794 1.00 69.88 94 THR A C 1
ATOM 723 O O . THR A 1 94 ? -7.493 -16.484 3.112 1.00 69.88 94 THR A O 1
ATOM 726 N N . PRO A 1 95 ? -9.469 -17.333 3.775 1.00 67.94 95 PRO A N 1
ATOM 727 C CA . PRO A 1 95 ? -9.357 -18.502 2.915 1.00 67.94 95 PRO A CA 1
ATOM 728 C C . PRO A 1 95 ? -9.322 -18.046 1.456 1.00 67.94 95 PRO A C 1
ATOM 730 O O . PRO A 1 95 ? -10.077 -17.143 1.081 1.00 67.94 95 PRO A O 1
ATOM 733 N N . GLU A 1 96 ? -8.475 -18.674 0.630 1.00 67.94 96 GLU A N 1
ATOM 734 C CA . GLU A 1 96 ? -8.493 -18.420 -0.812 1.00 67.94 96 GLU A CA 1
ATOM 735 C C . GLU A 1 96 ? -9.932 -18.540 -1.315 1.00 67.94 96 GLU A C 1
ATOM 737 O O . GLU A 1 96 ? -10.623 -19.528 -1.044 1.00 67.94 96 GLU A O 1
ATOM 742 N N . HIS A 1 97 ? -10.404 -17.504 -2.011 1.00 58.25 97 HIS A N 1
ATOM 743 C CA . HIS A 1 97 ? -11.737 -17.532 -2.585 1.00 58.25 97 HIS A CA 1
ATOM 744 C C . HIS A 1 97 ? -11.768 -18.707 -3.570 1.00 58.25 97 HIS A C 1
ATOM 746 O O . HIS A 1 97 ? -10.986 -18.696 -4.527 1.00 58.25 97 HIS A O 1
ATOM 752 N N . PRO A 1 98 ? -12.619 -19.732 -3.367 1.00 57.16 98 PRO A N 1
ATOM 753 C CA . PRO A 1 98 ? -12.726 -20.801 -4.343 1.00 57.16 98 PRO A CA 1
ATOM 754 C C . PRO A 1 98 ? -13.071 -20.167 -5.698 1.00 57.16 98 PRO A C 1
ATOM 756 O O . PRO A 1 98 ? -13.842 -19.197 -5.726 1.00 57.16 98 PRO A O 1
ATOM 759 N N . PRO A 1 99 ? -12.499 -20.664 -6.815 1.00 56.50 99 PRO A N 1
ATOM 760 C CA . PRO A 1 99 ? -12.787 -20.122 -8.136 1.00 56.50 99 PRO A CA 1
ATOM 761 C C . PRO A 1 99 ? -14.306 -20.035 -8.307 1.00 56.50 99 PRO A C 1
ATOM 763 O O . PRO A 1 99 ? -15.003 -20.937 -7.827 1.00 56.50 99 PRO A O 1
ATOM 766 N N . PRO A 1 100 ? -14.836 -18.965 -8.931 1.00 59.38 100 PRO A N 1
ATOM 767 C CA . PRO A 1 100 ? -16.271 -18.747 -9.020 1.00 59.38 100 PRO A CA 1
ATOM 768 C C . PRO A 1 100 ? -16.931 -19.988 -9.621 1.00 59.38 100 PRO A C 1
ATOM 770 O O . PRO A 1 100 ? -16.822 -20.264 -10.815 1.00 59.38 100 PRO A O 1
ATOM 773 N N . HIS A 1 101 ? -17.585 -20.771 -8.765 1.00 54.81 101 HIS A N 1
ATOM 774 C CA . HIS A 1 101 ? -18.318 -21.947 -9.192 1.00 54.81 101 HIS A CA 1
ATOM 775 C C . HIS A 1 101 ? -19.487 -21.444 -10.048 1.00 54.81 101 HIS A C 1
ATOM 777 O O . HIS A 1 101 ? -20.194 -20.531 -9.601 1.00 54.81 101 HIS A O 1
ATOM 783 N N . PRO A 1 102 ? -19.729 -21.992 -11.255 1.00 52.97 102 PRO A N 1
ATOM 784 C CA . PRO A 1 102 ? -20.900 -21.615 -12.031 1.00 52.97 102 PRO A CA 1
ATOM 785 C C . PRO A 1 102 ? -22.144 -21.811 -11.157 1.00 52.97 102 PRO A C 1
ATOM 787 O O . PRO A 1 102 ? -22.299 -22.824 -10.470 1.00 52.97 102 PRO A O 1
ATOM 790 N N . ALA A 1 103 ? -22.944 -20.751 -11.108 1.00 51.38 103 ALA A N 1
ATOM 791 C CA . ALA A 1 103 ? -23.898 -20.434 -10.062 1.00 51.38 103 ALA A CA 1
ATOM 792 C C . ALA A 1 103 ? -24.860 -21.576 -9.697 1.00 51.38 103 ALA A C 1
ATOM 794 O O . ALA A 1 103 ? -25.686 -21.995 -10.503 1.00 51.38 103 ALA A O 1
ATOM 795 N N . ALA A 1 104 ? -24.872 -21.958 -8.420 1.00 44.50 104 ALA A N 1
ATOM 796 C CA . ALA A 1 104 ? -26.104 -22.410 -7.791 1.00 44.50 104 ALA A CA 1
ATOM 797 C C . ALA A 1 104 ? -26.771 -21.179 -7.174 1.00 44.50 104 ALA A C 1
ATOM 799 O O . ALA A 1 104 ? -26.377 -20.707 -6.105 1.00 44.50 104 ALA A O 1
ATOM 800 N N . ALA A 1 105 ? -27.767 -20.637 -7.873 1.00 47.91 105 ALA A N 1
ATOM 801 C CA . ALA A 1 105 ? -28.656 -19.603 -7.367 1.00 47.91 105 ALA A CA 1
ATOM 802 C C . ALA A 1 105 ? -29.395 -20.114 -6.118 1.00 47.91 105 ALA A C 1
ATOM 804 O O . ALA A 1 105 ? -30.520 -20.603 -6.187 1.00 47.91 105 ALA A O 1
ATOM 805 N N . ARG A 1 106 ? -28.772 -20.014 -4.941 1.00 49.31 106 ARG A N 1
ATOM 806 C CA . ARG A 1 106 ? -29.500 -20.108 -3.679 1.00 49.31 106 ARG A CA 1
ATOM 807 C C . ARG A 1 106 ? -30.148 -18.759 -3.440 1.00 49.31 106 ARG A C 1
ATOM 809 O O . ARG A 1 106 ? -29.508 -17.823 -2.965 1.00 49.31 106 ARG A O 1
ATOM 816 N N . VAL A 1 107 ? -31.435 -18.683 -3.769 1.00 48.25 107 VAL A N 1
ATOM 817 C CA . VAL A 1 107 ? -32.345 -17.667 -3.241 1.00 48.25 107 VAL A CA 1
ATOM 818 C C . VAL A 1 107 ? -32.173 -17.665 -1.723 1.00 48.25 107 VAL A C 1
ATOM 820 O O . VAL A 1 107 ? -32.616 -18.581 -1.031 1.00 48.25 107 VAL A O 1
ATOM 823 N N . ARG A 1 108 ? -31.466 -16.665 -1.191 1.00 48.44 108 ARG A N 1
ATOM 824 C CA . ARG A 1 108 ? -31.425 -16.422 0.248 1.00 48.44 108 ARG A CA 1
ATOM 825 C C . ARG A 1 108 ? -32.778 -15.826 0.614 1.00 48.44 108 ARG A C 1
ATOM 827 O O . ARG A 1 108 ? -32.981 -14.622 0.496 1.00 48.44 108 ARG A O 1
ATOM 834 N N . SER A 1 109 ? -33.724 -16.664 1.023 1.00 46.94 109 SER A N 1
ATOM 835 C CA . SER A 1 109 ? -34.916 -16.185 1.717 1.00 46.94 109 SER A CA 1
ATOM 836 C C . SER A 1 109 ? -34.457 -15.467 2.986 1.00 46.94 109 SER A C 1
ATOM 838 O O . SER A 1 109 ? -33.874 -16.078 3.884 1.00 46.94 109 SER A O 1
ATOM 840 N N . ARG A 1 110 ? -34.654 -14.147 3.014 1.00 40.69 110 ARG A N 1
ATOM 841 C CA . ARG A 1 110 ? -34.312 -13.272 4.138 1.00 40.69 110 ARG A CA 1
ATOM 842 C C . ARG A 1 110 ? -35.046 -13.766 5.395 1.00 40.69 110 ARG A C 1
ATOM 844 O O . ARG A 1 110 ? -36.271 -13.877 5.329 1.00 40.69 110 ARG A O 1
ATOM 851 N N . PRO A 1 111 ? -34.367 -14.039 6.525 1.00 46.66 111 PRO A N 1
ATOM 852 C CA . PRO A 1 111 ? -35.066 -14.298 7.777 1.00 46.66 111 PRO A CA 1
ATOM 853 C C . PRO A 1 111 ? -35.930 -13.080 8.111 1.00 46.66 111 PRO A C 1
ATOM 855 O O . PRO A 1 111 ? -35.495 -11.938 7.938 1.00 46.66 111 PRO A O 1
ATOM 858 N N . ALA A 1 112 ? -37.172 -13.312 8.530 1.00 54.72 112 ALA A N 1
ATOM 859 C CA . ALA A 1 112 ? -38.048 -12.242 8.971 1.00 54.72 112 ALA A CA 1
ATOM 860 C C . ALA A 1 112 ? -37.434 -11.575 10.208 1.00 54.72 112 ALA A C 1
ATOM 862 O O . ALA A 1 112 ? -37.220 -12.213 11.237 1.00 54.72 112 ALA A O 1
ATOM 863 N N . HIS A 1 113 ? -37.143 -10.282 10.100 1.00 48.41 113 HIS A N 1
ATOM 864 C CA . HIS A 1 113 ? -36.706 -9.472 11.228 1.00 48.41 113 HIS A CA 1
ATOM 865 C C . HIS A 1 113 ? -37.886 -9.330 12.191 1.00 48.41 113 HIS A C 1
ATOM 867 O O . HIS A 1 113 ? -38.844 -8.617 11.886 1.00 48.41 113 HIS A O 1
ATOM 873 N N . CYS A 1 114 ? -37.841 -9.990 13.348 1.00 38.81 114 CYS A N 1
ATOM 874 C CA . CYS A 1 114 ? -38.736 -9.650 14.451 1.00 38.81 114 CYS A CA 1
ATOM 875 C C . CYS A 1 114 ? -38.361 -8.252 14.946 1.00 38.81 114 CYS A C 1
ATOM 877 O O . CYS A 1 114 ? -37.368 -8.066 15.645 1.00 38.81 114 CYS A O 1
ATOM 879 N N . ARG A 1 115 ? -39.146 -7.248 14.552 1.00 45.22 115 ARG A N 1
ATOM 880 C CA . ARG A 1 115 ? -39.041 -5.898 15.103 1.00 45.22 115 ARG A CA 1
ATOM 881 C C . ARG A 1 115 ? -39.533 -5.945 16.558 1.00 45.22 115 ARG A C 1
ATOM 883 O O . ARG A 1 115 ? -40.668 -6.374 16.765 1.00 45.22 115 ARG A O 1
ATOM 890 N N . PRO A 1 116 ? -38.750 -5.506 17.559 1.00 43.94 116 PRO A N 1
ATOM 891 C CA . PRO A 1 116 ? -39.260 -5.374 18.917 1.00 43.94 116 PRO A CA 1
ATOM 892 C C . PRO A 1 116 ? -40.420 -4.376 18.909 1.00 43.94 116 PRO A C 1
ATOM 894 O O . PRO A 1 116 ? -40.291 -3.261 18.392 1.00 43.94 116 PRO A O 1
ATOM 897 N N . GLY A 1 117 ? -41.573 -4.803 19.423 1.00 39.91 117 GLY A N 1
ATOM 898 C CA . GLY A 1 11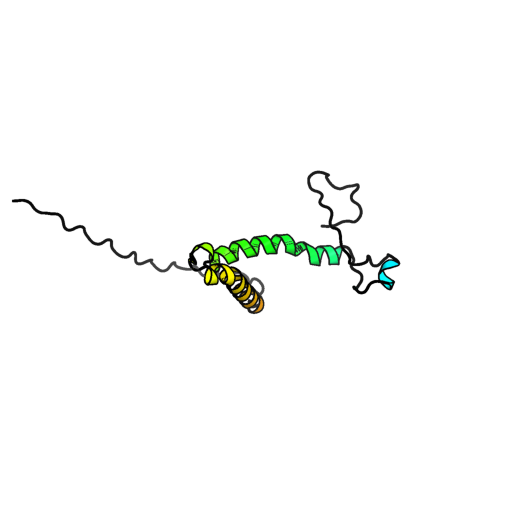7 ? -42.752 -3.958 19.558 1.00 39.91 117 GLY A CA 1
ATOM 899 C C . GLY A 1 117 ? -42.441 -2.743 20.429 1.00 39.91 117 GLY A C 1
ATOM 900 O O . GLY A 1 117 ? -41.897 -2.867 21.524 1.00 39.91 117 GLY A O 1
ATOM 901 N N . ARG A 1 118 ? -42.785 -1.555 19.929 1.00 48.19 118 ARG A N 1
ATOM 902 C CA . ARG A 1 118 ? -42.794 -0.307 20.698 1.00 48.19 118 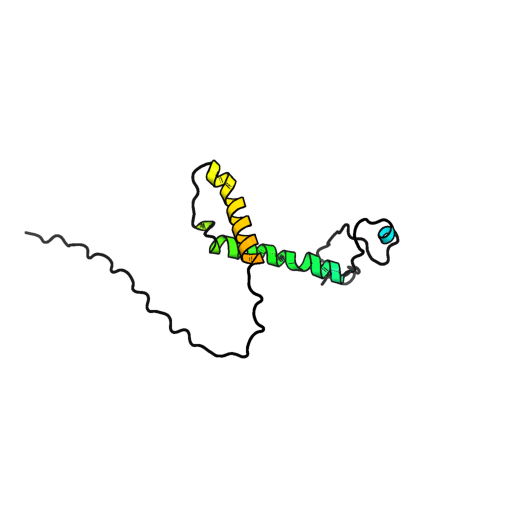ARG A CA 1
ATOM 903 C C . ARG A 1 118 ? -43.720 -0.492 21.913 1.00 48.19 118 ARG A C 1
ATOM 905 O O . ARG A 1 118 ? -44.862 -0.899 21.696 1.00 48.19 118 ARG A O 1
ATOM 912 N N . PRO A 1 119 ? -43.295 -0.196 23.156 1.00 46.34 119 PRO A N 1
ATOM 913 C CA . PRO A 1 119 ? -44.206 -0.259 24.290 1.00 46.34 119 PRO A CA 1
ATOM 914 C C . PRO A 1 119 ? -45.342 0.746 24.072 1.00 46.34 119 PRO A C 1
ATOM 916 O O . PRO A 1 119 ? -45.111 1.902 23.701 1.00 46.34 119 PRO A O 1
ATOM 919 N N . ALA A 1 120 ? -46.576 0.271 24.239 1.00 46.50 120 ALA A N 1
ATOM 920 C CA . ALA A 1 120 ? -47.764 1.100 24.169 1.00 46.50 120 ALA A CA 1
ATOM 921 C C . ALA A 1 120 ? -47.686 2.168 25.268 1.00 46.50 120 ALA A C 1
ATOM 923 O O . ALA A 1 120 ? -47.545 1.856 26.448 1.00 46.50 120 ALA A O 1
ATOM 924 N N . SER A 1 121 ? -47.760 3.436 24.869 1.00 49.97 121 SER A N 1
ATOM 925 C CA . SER A 1 121 ? -47.992 4.546 25.784 1.00 49.97 121 SER A CA 1
ATOM 926 C C . SER A 1 121 ? -49.344 4.329 26.461 1.00 49.97 121 SER A C 1
ATOM 928 O O . SER A 1 121 ? -50.374 4.389 25.787 1.00 49.97 121 SER A O 1
ATOM 930 N N . ALA A 1 122 ? -49.341 4.055 27.766 1.00 47.06 122 ALA A N 1
ATOM 931 C CA . ALA A 1 122 ? -50.549 4.072 28.576 1.00 47.06 122 ALA A CA 1
ATOM 932 C C . ALA A 1 122 ? -51.129 5.493 28.527 1.00 47.06 122 ALA A C 1
ATOM 934 O O . ALA A 1 122 ? -50.513 6.443 29.008 1.00 47.06 122 ALA A O 1
ATOM 935 N N . GLY A 1 123 ? -52.271 5.642 27.858 1.00 40.00 123 GLY A N 1
ATOM 936 C CA . GLY A 1 123 ? -53.033 6.880 27.872 1.00 40.00 123 GLY A CA 1
ATOM 937 C C . GLY A 1 123 ? -53.612 7.113 29.263 1.00 40.00 123 GLY A C 1
ATOM 938 O O . GLY A 1 123 ? -54.200 6.205 29.850 1.00 40.00 123 GLY A O 1
ATOM 939 N N . SER A 1 124 ? -53.458 8.334 29.774 1.00 51.16 124 SER A N 1
ATOM 940 C CA . SER A 1 124 ? -54.307 8.845 30.849 1.00 51.16 124 SER A CA 1
ATOM 941 C C . SER A 1 124 ? -55.770 8.761 30.419 1.00 51.16 124 SER A C 1
ATOM 943 O O . SER A 1 124 ? -56.125 9.258 29.349 1.00 51.16 124 SER A O 1
ATOM 945 N N . ALA A 1 125 ? -56.616 8.178 31.265 1.00 39.88 125 ALA A N 1
ATOM 946 C CA . ALA A 1 125 ? -58.064 8.323 31.171 1.00 39.88 125 ALA A CA 1
ATOM 947 C C . ALA A 1 125 ? -58.532 9.432 32.137 1.00 39.88 125 ALA A C 1
ATOM 949 O O . ALA A 1 125 ? -57.988 9.522 33.240 1.00 39.88 125 ALA A O 1
ATOM 950 N N . PRO A 1 126 ? -59.506 10.274 31.747 1.00 48.53 126 PRO A N 1
ATOM 951 C CA . PRO A 1 126 ? -60.054 11.325 32.596 1.00 48.53 126 PRO A CA 1
ATOM 952 C C . PRO A 1 126 ? -61.307 10.853 33.353 1.00 48.53 126 PRO A C 1
ATOM 954 O O . PRO A 1 126 ? -62.134 10.144 32.779 1.00 48.53 126 PRO A O 1
ATOM 957 N N . ALA A 1 127 ? -61.447 11.297 34.605 1.00 41.78 127 ALA A N 1
ATOM 958 C CA . ALA A 1 127 ? -62.657 11.826 35.257 1.00 41.78 127 ALA A CA 1
ATOM 959 C C . ALA A 1 127 ? -62.331 12.119 36.728 1.00 41.78 127 ALA A C 1
ATOM 961 O O . ALA A 1 127 ? -61.911 11.173 37.431 1.00 41.78 127 ALA A O 1
#

Radius of gyration: 26.66 Å; chains: 1; bounding box: 88×38×61 Å

Foldseek 3Di:
DDDPDCPPPDPVPDDDDDDPAAAPPDPCCVVDPHHHDHPVRVCVVCVCVVVVVVLVVVLCVVVCVVPDDDDDPVCVVCVVVVSVVVVVVCVVPPPDDPDPDPDPPDPPPDPDDPDPDDPDDDDDDDD